Protein AF-A0A1X6N164-F1 (afdb_monomer)

Sequence (130 aa):
MSYAEWKREPSTFDVFFGLALPYRPPGNAFGRFFWRWRVWLETTFALSMMQPWEKVFVVVVGYVLFVLLLAGVWLYLPQHFAYVHGRTMYYLLGNEAGSTSTWPWSAGWSWAGNATATSPAELVLSLREV

Radius of gyration: 29.65 Å; Cα contacts (8 Å, |Δi|>4): 61; chains: 1; bounding box: 54×30×92 Å

Structure (mmCIF, N/CA/C/O backbone):
data_AF-A0A1X6N164-F1
#
_entry.id   AF-A0A1X6N164-F1
#
loop_
_atom_site.group_PDB
_atom_site.id
_atom_site.type_symbol
_atom_site.label_atom_id
_atom_site.label_alt_id
_atom_site.label_comp_id
_atom_site.label_asym_id
_atom_site.label_entity_id
_atom_site.label_seq_id
_atom_site.pdbx_PDB_ins_code
_atom_site.Cartn_x
_atom_site.Cartn_y
_atom_site.Cartn_z
_atom_site.occupancy
_atom_site.B_iso_or_equiv
_atom_site.auth_seq_id
_atom_site.auth_comp_id
_atom_site.auth_asym_id
_atom_site.auth_atom_id
_atom_site.pdbx_PDB_model_num
ATOM 1 N N . MET A 1 1 ? -13.040 -5.569 31.302 1.00 58.81 1 MET A N 1
ATOM 2 C CA . MET A 1 1 ? -13.493 -6.476 30.223 1.00 58.81 1 MET A CA 1
ATOM 3 C C . MET A 1 1 ? -14.548 -7.415 30.787 1.00 58.81 1 MET A C 1
ATOM 5 O O . MET A 1 1 ? -14.303 -8.007 31.829 1.00 58.81 1 MET A O 1
ATOM 9 N N . SER A 1 2 ? -15.716 -7.504 30.146 1.00 80.25 2 SER A N 1
ATOM 10 C CA . SER A 1 2 ? -16.794 -8.436 30.518 1.00 80.25 2 SER A CA 1
ATOM 11 C C . SER A 1 2 ? -16.485 -9.851 30.006 1.00 80.25 2 SER A C 1
ATOM 13 O O . SER A 1 2 ? -15.838 -10.003 28.972 1.00 80.25 2 SER A O 1
ATOM 15 N N . TYR A 1 3 ? -16.968 -10.894 30.690 1.00 76.56 3 TYR A N 1
ATOM 16 C CA . TYR A 1 3 ? -16.815 -12.299 30.274 1.00 76.56 3 TYR A CA 1
ATOM 17 C C . TYR A 1 3 ? -17.338 -12.568 28.852 1.00 76.56 3 TYR A C 1
ATOM 19 O O . TYR A 1 3 ? -16.773 -13.378 28.116 1.00 76.56 3 TYR A O 1
ATOM 27 N N . ALA A 1 4 ? -18.390 -11.851 28.447 1.00 79.94 4 ALA A N 1
ATOM 28 C CA . ALA A 1 4 ? -18.959 -11.946 27.106 1.00 79.94 4 ALA A CA 1
ATOM 29 C C . ALA A 1 4 ? -18.014 -11.397 26.017 1.00 79.94 4 ALA A C 1
ATOM 31 O O . ALA A 1 4 ? -17.997 -11.916 24.905 1.00 79.94 4 ALA A O 1
ATOM 32 N N . GLU A 1 5 ? -17.188 -10.398 26.348 1.00 75.69 5 GLU A N 1
ATOM 33 C CA . GLU A 1 5 ? -16.240 -9.762 25.421 1.00 75.69 5 GLU A CA 1
ATOM 34 C C . GLU A 1 5 ? -15.110 -10.724 25.031 1.00 75.69 5 GLU A C 1
ATOM 36 O O . GLU A 1 5 ? -14.724 -10.810 23.870 1.00 75.69 5 GLU A O 1
ATOM 41 N N . TRP A 1 6 ? -14.606 -11.499 25.997 1.00 74.31 6 TRP A N 1
ATOM 42 C CA . TRP A 1 6 ? -13.478 -12.413 25.786 1.00 74.31 6 TRP A CA 1
ATOM 43 C C . TRP A 1 6 ? -13.822 -13.596 24.867 1.00 74.31 6 TRP A C 1
ATOM 45 O O . TRP A 1 6 ? -12.959 -14.096 24.144 1.00 74.31 6 TRP A O 1
ATOM 55 N N . LYS A 1 7 ? -15.086 -14.040 24.864 1.00 78.25 7 LYS A N 1
ATOM 56 C CA . LYS A 1 7 ? -15.555 -15.126 23.987 1.00 78.25 7 LYS A CA 1
ATOM 57 C C . LYS A 1 7 ? -15.958 -14.661 22.590 1.00 78.25 7 LYS A C 1
ATOM 59 O O . LYS A 1 7 ? -16.255 -15.508 21.751 1.00 78.25 7 LYS A O 1
ATOM 64 N N . ARG A 1 8 ? -16.003 -13.353 22.337 1.00 79.38 8 ARG A N 1
ATOM 65 C CA . ARG A 1 8 ? -16.496 -12.815 21.072 1.00 79.38 8 ARG A CA 1
ATOM 66 C C . ARG A 1 8 ? -15.510 -13.140 19.951 1.00 79.38 8 ARG A C 1
ATOM 68 O O . ARG A 1 8 ? -14.329 -12.811 20.035 1.00 79.38 8 ARG A O 1
ATOM 75 N N . GLU A 1 9 ? -15.993 -13.799 18.904 1.00 82.50 9 GLU A N 1
ATOM 76 C CA . GLU A 1 9 ? -15.202 -13.990 17.691 1.00 82.50 9 GLU A CA 1
ATOM 77 C C . GLU A 1 9 ? -15.216 -12.682 16.892 1.00 82.50 9 GLU A C 1
ATOM 79 O O . GLU A 1 9 ? -16.299 -12.199 16.549 1.00 82.50 9 GLU A O 1
ATOM 84 N N . PRO A 1 10 ? -14.050 -12.059 16.644 1.00 79.81 10 PRO A N 1
ATOM 85 C CA . PRO A 1 10 ? -14.006 -10.802 15.918 1.00 79.81 10 PRO A CA 1
ATOM 86 C C . PRO A 1 10 ? -14.405 -11.034 14.465 1.00 79.81 10 PRO A C 1
ATOM 88 O O . PRO A 1 10 ? -13.930 -11.975 13.815 1.00 79.81 10 PRO A O 1
ATOM 91 N N . SER A 1 11 ? -15.251 -10.150 13.942 1.00 85.12 11 SER A N 1
ATOM 92 C CA . SER A 1 11 ? -15.571 -10.155 12.522 1.00 85.12 11 SER A CA 1
ATOM 93 C C . SER A 1 11 ? -14.331 -9.773 11.716 1.00 85.12 11 SER A C 1
ATOM 95 O O . SER A 1 11 ? -13.482 -8.996 12.158 1.00 85.12 11 SER A O 1
ATOM 97 N N . THR A 1 12 ? -14.220 -10.268 10.485 1.00 83.12 12 THR A N 1
ATOM 98 C CA . THR A 1 12 ? -13.167 -9.823 9.558 1.00 83.12 12 THR A CA 1
ATOM 99 C C . THR A 1 12 ? -13.222 -8.318 9.304 1.00 83.12 12 THR A C 1
ATOM 101 O O . THR A 1 12 ? -12.181 -7.695 9.106 1.00 83.12 12 THR A O 1
ATOM 104 N N . PHE A 1 13 ? -1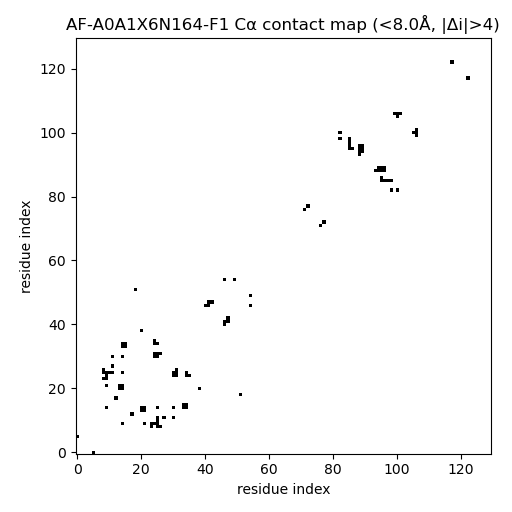4.414 -7.723 9.366 1.00 82.50 13 PHE A N 1
ATOM 105 C CA . PHE A 1 13 ? -14.585 -6.276 9.262 1.00 82.50 13 PHE A CA 1
ATOM 106 C C . PHE A 1 13 ? -14.009 -5.533 10.469 1.00 82.50 13 PHE A C 1
ATOM 108 O O . PHE A 1 13 ? -13.391 -4.488 10.285 1.00 82.50 13 PHE A O 1
ATOM 115 N N . ASP A 1 14 ? -14.110 -6.100 11.674 1.00 83.38 14 ASP A N 1
ATOM 116 C CA . ASP A 1 14 ? -13.514 -5.514 12.882 1.00 83.38 14 ASP A CA 1
ATOM 117 C C . ASP A 1 14 ? -11.984 -5.519 12.793 1.00 83.38 14 ASP A C 1
ATOM 119 O O . ASP A 1 14 ? -11.318 -4.576 13.213 1.00 83.38 14 ASP A O 1
ATOM 123 N N . VAL A 1 15 ? -11.405 -6.551 12.174 1.00 83.88 15 VAL A N 1
ATOM 124 C CA . VAL A 1 15 ? -9.958 -6.616 11.926 1.00 83.88 15 VAL A CA 1
ATOM 125 C C . VAL A 1 15 ? -9.504 -5.548 10.930 1.00 83.88 15 VAL A C 1
ATOM 127 O O . VAL A 1 15 ? -8.401 -5.021 11.073 1.00 83.88 15 VAL A O 1
ATOM 130 N N . PHE A 1 16 ? -10.328 -5.212 9.938 1.00 79.56 16 PHE A N 1
ATOM 131 C CA . PHE A 1 16 ? -9.959 -4.266 8.885 1.00 79.56 16 PHE A CA 1
ATOM 132 C C . PHE A 1 16 ? -10.225 -2.807 9.281 1.00 79.56 16 PHE A C 1
ATOM 134 O O . PHE A 1 16 ? -9.335 -1.968 9.172 1.00 79.56 16 PHE A O 1
ATOM 141 N N . PHE A 1 17 ? -11.430 -2.514 9.775 1.00 78.38 17 PHE A N 1
ATOM 142 C CA . PHE A 1 17 ? -11.905 -1.154 10.055 1.00 78.38 17 PHE A CA 1
ATOM 143 C C . PHE A 1 17 ? -12.004 -0.828 11.548 1.00 78.38 17 PHE A C 1
ATOM 145 O O . PHE A 1 17 ? -12.196 0.332 11.908 1.00 78.38 17 PHE A O 1
ATOM 152 N N . GLY A 1 18 ? -11.886 -1.820 12.434 1.00 81.81 18 GLY A N 1
ATOM 153 C CA . GLY A 1 18 ? -11.986 -1.590 13.872 1.00 81.81 18 GLY A CA 1
ATOM 154 C C . GLY A 1 18 ? -10.862 -0.689 14.368 1.00 81.81 18 GLY A C 1
ATOM 155 O O . GLY A 1 18 ? -9.695 -0.897 14.041 1.00 81.81 18 GLY A O 1
ATOM 156 N N . LEU A 1 19 ? -11.198 0.308 15.185 1.00 78.44 19 LEU A N 1
ATOM 157 C CA . LEU A 1 19 ? -10.221 1.249 15.742 1.00 78.44 19 LEU A CA 1
ATOM 158 C C . LEU A 1 19 ? -9.227 0.530 16.673 1.00 78.44 19 LEU A C 1
ATOM 160 O O . LEU A 1 19 ? -8.011 0.741 16.604 1.00 78.44 19 LEU A O 1
ATOM 164 N N . ALA A 1 20 ? -9.763 -0.388 17.480 1.00 81.00 20 ALA A N 1
ATOM 165 C CA . ALA A 1 20 ? -9.017 -1.278 18.354 1.00 81.00 20 ALA A CA 1
ATOM 166 C C . ALA A 1 20 ? -8.685 -2.591 17.637 1.00 81.00 20 ALA A C 1
ATOM 168 O O . ALA A 1 20 ? -9.519 -3.159 16.931 1.00 81.00 20 ALA A O 1
ATOM 169 N N . LEU A 1 21 ? -7.462 -3.078 17.836 1.00 82.38 21 LEU A N 1
ATOM 170 C CA . LEU A 1 21 ? -7.051 -4.382 17.342 1.00 82.38 21 LEU A CA 1
ATOM 171 C C . LEU A 1 21 ? -7.667 -5.484 18.225 1.00 82.38 21 LEU A C 1
ATOM 173 O O . LEU A 1 21 ? -7.454 -5.473 19.441 1.00 82.38 21 LEU A O 1
ATOM 177 N N . PRO A 1 22 ? -8.402 -6.455 17.655 1.00 82.88 22 PRO A N 1
ATOM 178 C CA . PRO A 1 22 ? -8.888 -7.587 18.429 1.00 82.88 22 PRO A CA 1
ATOM 179 C C . PRO A 1 22 ? -7.717 -8.478 18.859 1.00 82.88 22 PRO A C 1
ATOM 181 O O . PRO A 1 22 ? -6.829 -8.793 18.065 1.00 82.88 22 PRO A O 1
ATOM 184 N N . TYR A 1 23 ? -7.734 -8.925 20.116 1.00 81.44 23 TYR A N 1
ATOM 185 C CA . TYR A 1 23 ? -6.659 -9.750 20.683 1.00 81.44 23 TYR A CA 1
ATOM 186 C C . TYR A 1 23 ? -6.593 -11.155 20.062 1.00 81.44 23 TYR A C 1
ATOM 188 O O . TYR A 1 23 ? -5.531 -11.769 19.992 1.00 81.44 23 TYR A O 1
ATOM 196 N N . ARG A 1 24 ? -7.733 -11.673 19.593 1.00 83.75 24 ARG A N 1
ATOM 197 C CA . ARG A 1 24 ? -7.845 -13.005 18.995 1.00 83.75 24 ARG A CA 1
ATOM 198 C C . ARG A 1 24 ? -7.829 -12.907 17.464 1.00 83.75 24 ARG A C 1
ATOM 200 O O . ARG A 1 24 ? -8.513 -12.042 16.919 1.00 83.75 24 ARG A O 1
ATOM 207 N N . PRO A 1 25 ? -7.118 -13.795 16.749 1.00 85.75 25 PRO A N 1
ATOM 208 C CA . PRO A 1 25 ? -7.231 -13.867 15.299 1.00 85.75 25 PRO A CA 1
ATOM 209 C C . PRO A 1 25 ? -8.631 -14.361 14.890 1.00 85.75 25 PRO A C 1
ATOM 211 O O . PRO A 1 25 ? -9.172 -15.259 15.543 1.00 85.75 25 PRO A O 1
ATOM 214 N N . PRO A 1 26 ? -9.213 -13.836 13.797 1.00 87.75 26 PRO A N 1
ATOM 215 C CA . PRO A 1 26 ? -10.478 -14.336 13.263 1.00 87.75 26 PRO A CA 1
ATOM 216 C C . PRO A 1 26 ? -10.318 -15.765 12.712 1.00 87.75 26 PRO A C 1
ATOM 218 O O . PRO A 1 26 ? -9.217 -16.193 12.340 1.00 87.75 26 PRO A O 1
ATOM 221 N N . GLY A 1 27 ? -11.427 -16.506 12.630 1.00 84.50 27 GLY A N 1
ATOM 222 C CA . GLY A 1 27 ? -11.438 -17.892 12.140 1.00 84.50 27 GLY A CA 1
ATOM 223 C C . GLY A 1 27 ? -11.018 -18.037 10.670 1.00 84.50 27 GLY A C 1
ATOM 224 O O . GLY A 1 27 ? -10.372 -19.018 10.304 1.00 84.50 27 GLY A O 1
ATOM 225 N N . ASN A 1 28 ? -11.308 -17.030 9.844 1.00 88.25 28 ASN A N 1
ATOM 226 C CA . ASN A 1 28 ? -11.061 -17.049 8.400 1.00 88.25 28 ASN A CA 1
ATOM 227 C C . ASN A 1 28 ? -9.569 -16.906 8.055 1.00 88.25 28 ASN A C 1
ATOM 229 O O . ASN A 1 28 ? -8.876 -16.059 8.620 1.00 88.25 28 ASN A O 1
ATOM 233 N N . ALA A 1 29 ? -9.087 -17.655 7.055 1.00 88.25 29 ALA A N 1
ATOM 234 C CA . ALA A 1 29 ? -7.685 -17.611 6.616 1.00 88.25 29 ALA A CA 1
ATOM 235 C C . ALA A 1 29 ? -7.247 -16.205 6.160 1.00 88.25 29 ALA A C 1
ATOM 237 O O . ALA A 1 29 ? -6.225 -15.695 6.623 1.00 88.25 29 ALA A O 1
ATOM 238 N N . PHE A 1 30 ? -8.061 -15.541 5.330 1.00 86.12 30 PHE A N 1
ATOM 239 C CA . PHE A 1 30 ? -7.819 -14.159 4.899 1.00 86.12 30 PHE A CA 1
ATOM 240 C C . PHE A 1 30 ? -7.815 -13.183 6.078 1.00 86.12 30 PHE A C 1
ATOM 242 O O . PHE A 1 30 ? -6.900 -12.375 6.215 1.00 86.12 30 PHE A O 1
ATOM 249 N N . GLY A 1 31 ? -8.790 -13.307 6.981 1.00 87.44 31 GLY A N 1
ATOM 250 C CA . GLY A 1 31 ? -8.848 -12.488 8.190 1.00 87.44 31 GLY A CA 1
ATOM 251 C C . GLY A 1 31 ? -7.602 -12.644 9.059 1.00 87.44 31 GLY A C 1
ATOM 252 O O . GLY A 1 31 ? -7.081 -11.659 9.574 1.00 87.44 31 GLY A O 1
ATOM 253 N N . ARG A 1 32 ? -7.088 -13.871 9.193 1.00 89.56 32 ARG A N 1
ATOM 254 C CA . ARG A 1 32 ? -5.884 -14.168 9.978 1.00 89.56 32 ARG A CA 1
ATOM 255 C C . ARG A 1 32 ? -4.629 -13.554 9.362 1.00 89.56 32 ARG A C 1
ATOM 257 O O . ARG A 1 32 ? -3.772 -13.072 10.100 1.00 89.56 32 ARG A O 1
ATOM 264 N N . PHE A 1 33 ? -4.520 -13.554 8.035 1.00 89.94 33 PHE A N 1
ATOM 265 C CA . PHE A 1 33 ? -3.406 -12.917 7.335 1.00 89.94 33 PHE A CA 1
ATOM 266 C C . PHE A 1 33 ? -3.374 -11.406 7.596 1.00 89.94 33 PHE A C 1
ATOM 268 O O . PHE A 1 33 ? -2.358 -10.888 8.063 1.00 89.94 33 PHE A O 1
ATOM 275 N N . PHE A 1 34 ? -4.500 -10.718 7.384 1.00 88.75 34 PHE A N 1
ATOM 276 C CA . PHE A 1 34 ? -4.598 -9.276 7.630 1.00 88.75 34 PHE A CA 1
ATOM 277 C C . PHE A 1 34 ? -4.457 -8.922 9.107 1.00 88.75 34 PHE A C 1
ATOM 279 O O . PHE A 1 34 ? -3.809 -7.931 9.427 1.00 88.75 34 PHE A O 1
ATOM 286 N N . TRP A 1 35 ? -4.985 -9.751 10.009 1.00 90.50 35 TRP A N 1
ATOM 287 C CA . TRP A 1 35 ? -4.761 -9.595 11.443 1.00 90.50 35 TRP A CA 1
ATOM 288 C C . TRP A 1 35 ? -3.266 -9.628 11.770 1.00 90.50 35 TRP A C 1
ATOM 290 O O . TRP A 1 35 ? -2.773 -8.741 12.461 1.00 90.50 35 TRP A O 1
ATOM 300 N N . ARG A 1 36 ? -2.515 -10.588 11.212 1.00 91.75 36 ARG A N 1
ATOM 301 C CA . ARG A 1 36 ? -1.069 -10.693 11.451 1.00 91.75 36 ARG A CA 1
ATOM 302 C C . ARG A 1 36 ? -0.299 -9.511 10.870 1.00 91.75 36 ARG A C 1
ATOM 304 O O . ARG A 1 36 ? 0.605 -8.998 11.524 1.00 91.75 36 ARG A O 1
ATOM 311 N N . TRP A 1 37 ? -0.665 -9.071 9.670 1.00 90.75 37 TRP A N 1
ATOM 312 C CA . TRP A 1 37 ? -0.060 -7.896 9.046 1.00 90.75 37 TRP A CA 1
ATOM 313 C C . TRP A 1 37 ? -0.327 -6.622 9.858 1.00 90.75 37 TRP A C 1
ATOM 315 O O . TRP A 1 37 ? 0.589 -5.844 10.114 1.00 90.75 37 TRP A O 1
ATOM 325 N N . ARG A 1 38 ? -1.559 -6.458 10.351 1.00 88.75 38 ARG A N 1
ATOM 326 C CA . ARG A 1 38 ? -1.952 -5.331 11.196 1.00 88.75 38 ARG A CA 1
ATOM 327 C C . ARG A 1 38 ? -1.242 -5.343 12.551 1.00 88.75 38 ARG A C 1
ATOM 329 O O . ARG A 1 38 ? -0.740 -4.301 12.952 1.00 88.75 38 ARG A O 1
ATOM 336 N N . VAL A 1 39 ? -1.144 -6.496 13.222 1.00 91.25 39 VAL A N 1
ATOM 337 C CA . VAL A 1 39 ? -0.357 -6.650 14.463 1.00 91.25 39 VAL A CA 1
ATOM 338 C C . VAL A 1 39 ? 1.082 -6.206 14.229 1.00 91.25 39 VAL A C 1
ATOM 340 O O . VAL A 1 39 ? 1.605 -5.404 14.995 1.00 91.25 39 VAL A O 1
ATOM 343 N N . TRP A 1 40 ? 1.706 -6.686 13.150 1.00 92.38 40 TRP A N 1
ATOM 344 C CA . TRP A 1 40 ? 3.087 -6.346 12.824 1.00 92.38 40 TRP A CA 1
ATOM 345 C C . TRP A 1 40 ? 3.264 -4.835 12.634 1.00 92.38 40 TRP A C 1
ATOM 347 O O . TRP A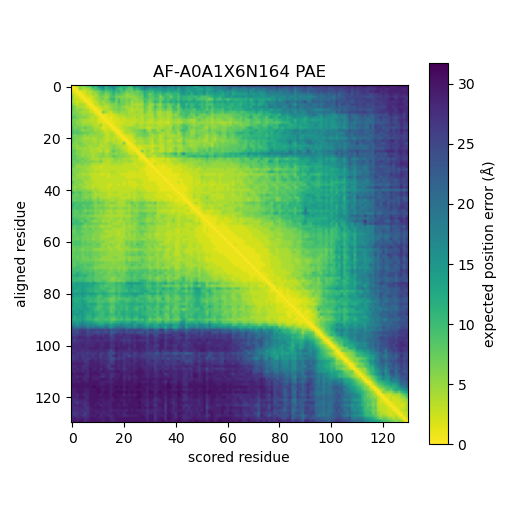 1 40 ? 4.092 -4.235 13.317 1.00 92.38 40 TRP A O 1
ATOM 357 N N . LEU A 1 41 ? 2.417 -4.200 11.818 1.00 88.75 41 LEU A N 1
ATOM 358 C CA . LEU A 1 41 ? 2.451 -2.747 11.630 1.00 88.75 41 LEU A CA 1
ATOM 359 C C . LEU A 1 41 ? 2.226 -1.974 12.936 1.00 88.75 41 LEU A C 1
ATOM 361 O O . LEU A 1 41 ? 2.966 -1.032 13.215 1.00 88.75 41 LEU A O 1
ATOM 365 N N . GLU A 1 42 ? 1.240 -2.370 13.747 1.00 89.69 42 GLU A N 1
ATOM 366 C CA . GLU A 1 42 ? 0.958 -1.700 15.019 1.00 89.69 42 GLU A CA 1
ATOM 367 C C . GLU A 1 42 ? 2.133 -1.814 16.001 1.00 89.69 42 GLU A C 1
ATOM 369 O O . GLU A 1 42 ? 2.439 -0.838 16.688 1.00 89.69 42 GLU A O 1
ATOM 374 N N . THR A 1 43 ? 2.835 -2.954 16.017 1.00 90.19 43 THR A N 1
ATOM 375 C CA . THR A 1 43 ? 4.023 -3.157 16.862 1.00 90.19 43 THR A CA 1
ATOM 376 C C . THR A 1 43 ? 5.262 -2.416 16.360 1.00 90.19 43 THR A C 1
ATOM 378 O O . THR A 1 43 ? 5.953 -1.797 17.163 1.00 90.19 43 THR A O 1
ATOM 381 N N . THR A 1 44 ? 5.544 -2.428 15.053 1.00 88.06 44 THR A N 1
ATOM 382 C CA . THR A 1 44 ? 6.757 -1.812 14.488 1.00 88.06 44 THR A CA 1
ATOM 383 C C . THR A 1 44 ? 6.712 -0.290 14.556 1.00 88.06 44 THR A C 1
ATOM 385 O O . THR A 1 44 ? 7.721 0.340 14.858 1.00 88.06 44 THR A O 1
ATOM 388 N N . PHE A 1 45 ? 5.543 0.302 14.310 1.00 85.31 45 PHE A N 1
ATOM 389 C CA . PHE A 1 45 ? 5.364 1.754 14.332 1.00 85.31 45 PHE A CA 1
ATOM 390 C C . PHE A 1 45 ? 4.834 2.280 15.674 1.00 85.31 45 PHE A C 1
ATOM 392 O O . PHE A 1 45 ? 4.491 3.454 15.769 1.00 85.31 45 PHE A O 1
ATOM 399 N N . ALA A 1 46 ? 4.740 1.423 16.701 1.00 87.31 46 ALA A N 1
ATOM 400 C CA . ALA A 1 46 ? 4.187 1.756 18.017 1.00 87.31 46 ALA A CA 1
ATOM 401 C C . ALA A 1 46 ? 2.801 2.443 17.962 1.00 87.31 46 ALA A C 1
ATOM 403 O O . ALA A 1 46 ? 2.436 3.222 18.846 1.00 87.31 46 ALA A O 1
ATOM 404 N N . LEU A 1 47 ? 1.989 2.115 16.948 1.00 85.06 47 LEU A N 1
ATOM 405 C CA . LEU A 1 47 ? 0.664 2.714 16.716 1.00 85.06 47 LEU A CA 1
ATOM 406 C C . LEU A 1 47 ? -0.332 2.396 17.840 1.00 85.06 47 LEU A C 1
ATOM 408 O O . LEU A 1 47 ? -1.400 3.001 17.898 1.00 85.06 47 LEU A O 1
ATOM 412 N N . SER A 1 48 ? -0.003 1.448 18.723 1.00 82.31 48 SER A N 1
ATOM 413 C CA . SER A 1 48 ? -0.792 1.133 19.915 1.00 82.31 48 SER A CA 1
ATOM 414 C C . SER A 1 48 ? -0.748 2.232 20.982 1.00 82.31 48 SER A C 1
ATOM 416 O O . SER A 1 48 ? -1.628 2.258 21.836 1.00 82.31 48 SER A O 1
ATOM 418 N N . MET A 1 49 ? 0.273 3.098 20.966 1.00 88.31 49 MET A N 1
ATOM 419 C CA . MET A 1 49 ? 0.464 4.162 21.965 1.00 88.31 49 MET A CA 1
ATOM 420 C C . MET A 1 49 ? -0.050 5.529 21.495 1.00 88.31 49 MET A C 1
ATOM 422 O O . MET A 1 49 ? -0.207 6.435 22.310 1.00 88.31 49 MET A O 1
ATOM 426 N N . MET A 1 50 ? -0.308 5.686 20.195 1.00 89.38 50 MET A N 1
ATOM 427 C CA . MET A 1 50 ? -0.810 6.936 19.623 1.00 89.38 50 MET A CA 1
ATOM 428 C C . MET A 1 50 ? -2.296 7.130 19.898 1.00 89.38 50 MET A C 1
ATOM 430 O O . MET A 1 50 ? -3.060 6.167 20.044 1.00 89.38 50 MET A O 1
ATOM 434 N N . GLN A 1 51 ? -2.728 8.391 19.912 1.00 92.19 51 GLN A N 1
ATOM 435 C CA . GLN A 1 51 ? -4.149 8.680 20.024 1.00 92.19 51 GLN A CA 1
ATOM 436 C C . GLN A 1 51 ? -4.896 8.139 18.792 1.00 92.19 51 GLN A C 1
ATOM 438 O O . GLN A 1 51 ? -4.354 8.143 17.680 1.00 92.19 51 GLN A O 1
ATOM 443 N N . PRO A 1 52 ? -6.162 7.704 18.938 1.00 86.50 52 PRO A N 1
ATOM 444 C CA . PRO A 1 52 ? -6.877 7.068 17.836 1.00 86.50 52 PRO A CA 1
ATOM 445 C C . PRO A 1 52 ? -7.017 7.952 16.591 1.00 86.50 52 PRO A C 1
ATOM 447 O O . PRO A 1 52 ? -7.024 7.432 15.479 1.00 86.50 52 PRO A O 1
ATOM 450 N N . TRP A 1 53 ? -7.090 9.276 16.759 1.00 90.88 53 TRP A N 1
ATOM 451 C CA . TRP A 1 53 ? -7.171 10.215 15.638 1.00 90.88 53 TRP A CA 1
ATOM 452 C C . TRP A 1 53 ? -5.820 10.372 14.914 1.00 90.88 53 TRP A C 1
ATOM 454 O O . TRP A 1 53 ? -5.788 10.388 13.684 1.00 90.88 53 TRP A O 1
ATOM 464 N N . GLU A 1 54 ? -4.701 10.417 15.649 1.00 90.75 54 GLU A N 1
ATOM 465 C CA . GLU A 1 54 ? -3.351 10.530 15.073 1.00 90.75 54 GLU A CA 1
ATOM 466 C C . GLU A 1 54 ? -3.002 9.274 14.275 1.00 90.75 54 GLU A C 1
ATOM 468 O O . GLU A 1 54 ? -2.434 9.348 13.186 1.00 90.75 54 GLU A O 1
ATOM 473 N N . LYS A 1 55 ? -3.410 8.106 14.784 1.00 88.44 55 LYS A N 1
ATOM 474 C CA . LYS A 1 55 ? -3.279 6.829 14.080 1.00 88.44 55 LYS A CA 1
ATOM 475 C C . LYS A 1 55 ? -3.967 6.870 12.714 1.00 88.44 55 LYS A C 1
ATOM 477 O O . LYS A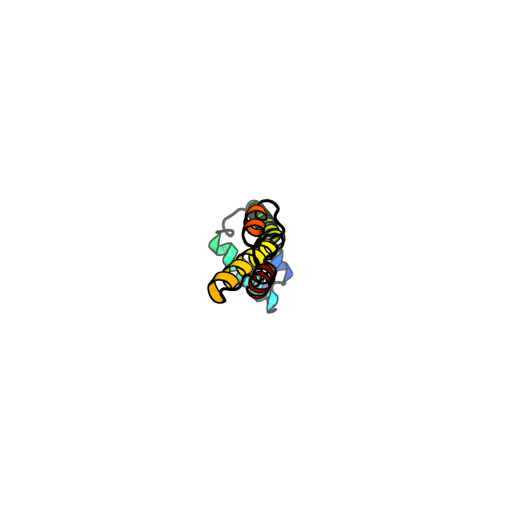 1 55 ? -3.382 6.420 11.731 1.00 88.44 55 LYS A O 1
ATOM 482 N N . VAL A 1 56 ? -5.185 7.416 12.637 1.00 88.88 56 VAL A N 1
ATOM 483 C CA . VAL A 1 56 ? -5.908 7.561 11.361 1.00 88.88 56 VAL A CA 1
ATOM 484 C C . VAL A 1 56 ? -5.117 8.446 10.399 1.00 88.88 56 VAL A C 1
ATOM 486 O O . VAL A 1 56 ? -4.959 8.078 9.237 1.00 88.88 56 VAL A O 1
ATOM 489 N N . PHE A 1 57 ? -4.554 9.557 10.880 1.00 91.38 57 PHE A N 1
ATOM 490 C CA . PHE A 1 57 ? -3.733 10.445 10.056 1.00 91.38 57 PHE A CA 1
ATOM 491 C C . PHE A 1 57 ? -2.497 9.736 9.479 1.00 91.38 57 PHE A C 1
ATOM 493 O O . PHE A 1 57 ? -2.279 9.773 8.267 1.00 91.38 57 PHE A O 1
ATOM 500 N N . VAL A 1 58 ? -1.726 9.029 10.313 1.00 90.81 58 VAL A N 1
ATOM 501 C CA . VAL A 1 58 ? -0.533 8.283 9.869 1.00 90.81 58 VAL A CA 1
ATOM 502 C C . VAL A 1 58 ? -0.893 7.221 8.832 1.00 90.81 58 VAL A C 1
ATOM 504 O O . VAL A 1 58 ? -0.215 7.097 7.811 1.00 90.81 58 VAL A O 1
ATOM 507 N N . VAL A 1 59 ? -1.979 6.480 9.061 1.00 88.94 59 VAL A N 1
ATOM 508 C CA . VAL A 1 59 ? -2.456 5.458 8.123 1.00 88.94 59 VAL A CA 1
ATOM 509 C C . VAL A 1 59 ? -2.834 6.085 6.779 1.00 88.94 59 VAL A C 1
ATOM 511 O O . VAL A 1 59 ? -2.427 5.567 5.742 1.00 88.94 59 VAL A O 1
ATOM 514 N N . VAL A 1 60 ? -3.545 7.218 6.774 1.00 91.94 60 VAL A N 1
ATOM 515 C CA . VAL A 1 60 ? -3.911 7.934 5.539 1.00 91.94 60 VAL A CA 1
ATOM 516 C C . VAL A 1 60 ? -2.672 8.393 4.772 1.00 91.94 60 VAL A C 1
ATOM 518 O O . VAL A 1 60 ? -2.575 8.130 3.575 1.00 91.94 60 VAL A O 1
ATOM 521 N N . VAL A 1 61 ? -1.701 9.020 5.442 1.00 94.12 61 VAL A N 1
ATOM 522 C CA . VAL A 1 61 ? -0.443 9.444 4.801 1.00 94.12 61 VAL A CA 1
ATOM 523 C C . VAL A 1 61 ? 0.303 8.240 4.222 1.00 94.12 61 VAL A C 1
ATOM 525 O O . VAL A 1 61 ? 0.740 8.284 3.072 1.00 94.12 61 VAL A O 1
ATOM 528 N N . GLY A 1 62 ? 0.391 7.140 4.973 1.00 91.81 62 GLY A N 1
ATOM 529 C CA . GLY A 1 62 ? 0.990 5.893 4.499 1.00 91.81 62 GLY A CA 1
ATOM 530 C C . GLY A 1 62 ? 0.298 5.344 3.248 1.00 91.81 62 GLY A C 1
ATOM 531 O O . GLY A 1 62 ? 0.976 4.977 2.289 1.00 91.81 62 GLY A O 1
ATOM 532 N N . TYR A 1 63 ? -1.038 5.354 3.210 1.00 91.94 63 TYR A N 1
ATOM 533 C CA . TYR A 1 63 ? -1.801 4.949 2.027 1.00 91.94 63 TYR A CA 1
ATOM 534 C C . TYR A 1 63 ? -1.553 5.864 0.828 1.00 91.94 63 TYR A C 1
ATOM 536 O O . TYR A 1 63 ? -1.372 5.358 -0.278 1.00 91.94 63 TYR A O 1
ATOM 544 N N . VAL A 1 64 ? -1.497 7.184 1.022 1.00 96.44 64 VAL A N 1
ATOM 545 C CA . VAL A 1 64 ? -1.195 8.136 -0.062 1.00 96.44 64 VAL A CA 1
ATOM 546 C C . VAL A 1 64 ? 0.188 7.862 -0.653 1.00 96.44 64 VAL A C 1
ATOM 548 O O . VAL A 1 64 ? 0.322 7.761 -1.872 1.00 96.44 64 VAL A O 1
ATOM 551 N N . LEU A 1 65 ? 1.205 7.674 0.194 1.00 96.06 65 LEU A N 1
ATOM 552 C CA . LEU A 1 65 ? 2.558 7.337 -0.256 1.00 96.06 65 LEU A CA 1
ATOM 553 C C . LEU A 1 65 ? 2.601 5.988 -0.976 1.00 96.06 65 LEU A C 1
ATOM 555 O O . LEU A 1 65 ? 3.260 5.860 -2.005 1.00 96.06 65 LEU A O 1
ATOM 559 N N . PHE A 1 66 ? 1.878 4.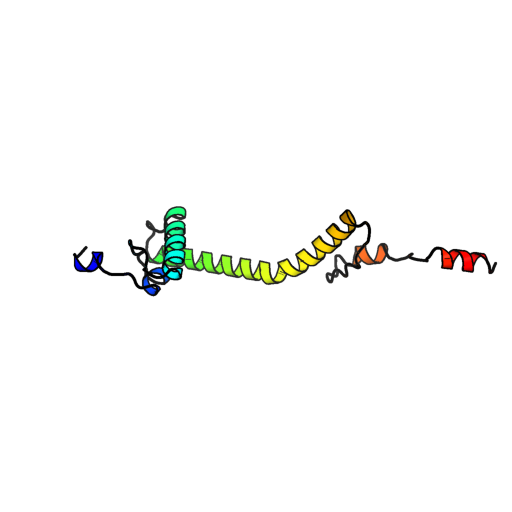991 -0.468 1.00 94.12 66 PHE A N 1
ATOM 560 C CA . PHE A 1 66 ? 1.811 3.671 -1.084 1.00 94.12 66 PHE A CA 1
ATOM 561 C C . PHE A 1 66 ? 1.133 3.711 -2.459 1.00 94.12 66 PHE A C 1
ATOM 563 O O . PHE A 1 66 ? 1.635 3.107 -3.404 1.00 94.12 66 PHE A O 1
ATOM 570 N N . VAL A 1 67 ? 0.037 4.461 -2.605 1.00 96.44 67 VAL A N 1
ATOM 571 C CA . VAL A 1 67 ? -0.632 4.664 -3.898 1.00 96.44 67 VAL A CA 1
ATOM 572 C C . VAL A 1 67 ? 0.275 5.417 -4.865 1.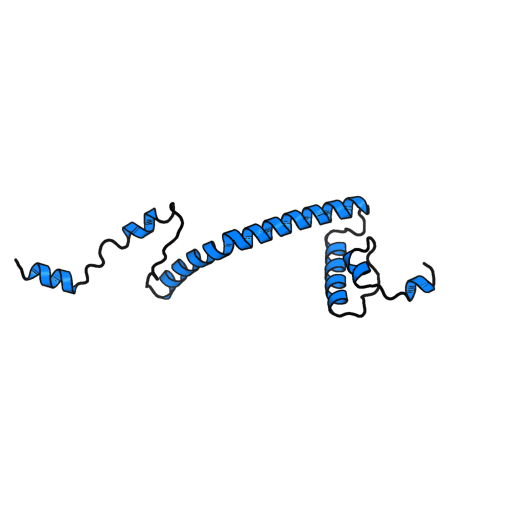00 96.44 67 VAL A C 1
ATOM 574 O O . VAL A 1 67 ? 0.376 5.016 -6.021 1.00 96.44 67 VAL A O 1
ATOM 577 N N . LEU A 1 68 ? 0.976 6.457 -4.407 1.00 95.62 68 LEU A N 1
ATOM 578 C CA . LEU A 1 68 ? 1.936 7.183 -5.239 1.00 95.62 68 LEU A CA 1
ATOM 579 C C . LEU A 1 68 ? 3.080 6.270 -5.703 1.00 95.62 68 LEU A C 1
ATOM 581 O O . LEU A 1 68 ? 3.468 6.313 -6.869 1.00 95.62 68 LEU A O 1
ATOM 585 N N . LEU A 1 69 ? 3.582 5.408 -4.816 1.00 95.62 69 LEU A N 1
ATOM 586 C CA . LEU A 1 69 ? 4.597 4.411 -5.144 1.00 95.62 69 LEU A CA 1
ATOM 587 C C . LEU A 1 69 ? 4.066 3.401 -6.161 1.00 95.62 69 LEU A C 1
ATOM 589 O O . LEU A 1 69 ? 4.738 3.142 -7.155 1.00 95.62 69 LEU A O 1
ATOM 593 N N . LEU A 1 70 ? 2.862 2.860 -5.957 1.00 95.81 70 LEU A N 1
ATOM 594 C CA . LEU A 1 70 ? 2.233 1.940 -6.904 1.00 95.81 70 LEU A CA 1
ATOM 595 C C . LEU A 1 70 ? 2.003 2.594 -8.265 1.00 95.81 70 LEU A C 1
ATOM 597 O O . LEU A 1 70 ? 2.278 1.964 -9.281 1.00 95.81 70 LEU A O 1
ATOM 601 N N . ALA A 1 71 ? 1.554 3.848 -8.293 1.00 95.62 71 ALA A N 1
ATOM 602 C CA . ALA A 1 71 ? 1.390 4.615 -9.521 1.00 95.62 71 ALA A CA 1
ATOM 603 C C . ALA A 1 71 ? 2.736 4.824 -10.229 1.00 95.62 71 ALA A C 1
ATOM 605 O O . ALA A 1 71 ? 2.836 4.598 -11.434 1.00 95.62 71 ALA A O 1
ATOM 606 N N . GLY A 1 72 ? 3.784 5.180 -9.481 1.00 93.00 72 GLY A N 1
ATOM 607 C CA . GLY A 1 72 ? 5.145 5.296 -10.001 1.00 93.00 72 GLY A CA 1
ATOM 608 C C . GLY A 1 72 ? 5.654 3.974 -10.571 1.00 93.00 72 GLY A C 1
ATOM 609 O O . GLY A 1 72 ? 6.151 3.941 -11.691 1.00 93.00 72 GLY A O 1
ATOM 610 N N . VAL A 1 73 ? 5.460 2.867 -9.854 1.00 94.19 73 VAL A N 1
ATOM 611 C CA . VAL A 1 73 ? 5.794 1.522 -10.332 1.00 94.19 73 VAL A CA 1
ATOM 612 C C . VAL A 1 73 ? 5.017 1.200 -11.607 1.00 94.19 73 VAL A C 1
ATOM 614 O O . VAL A 1 73 ? 5.621 0.862 -12.614 1.00 94.19 73 VAL A O 1
ATOM 617 N N . TRP A 1 74 ? 3.699 1.349 -11.623 1.00 94.56 74 TRP A N 1
ATOM 618 C CA . TRP A 1 74 ? 2.894 0.995 -12.793 1.00 94.56 74 TRP A CA 1
ATOM 619 C C . TRP A 1 74 ? 3.230 1.829 -14.030 1.00 94.56 74 TRP A C 1
ATOM 621 O O . TRP A 1 74 ? 3.267 1.288 -15.133 1.00 94.56 74 TRP A O 1
ATOM 631 N N . LEU A 1 75 ? 3.498 3.124 -13.859 1.00 91.00 75 LEU A N 1
ATOM 632 C CA . LEU A 1 75 ? 3.766 4.026 -14.975 1.00 91.00 75 LEU A CA 1
ATOM 633 C C . LEU A 1 75 ? 5.218 3.947 -15.468 1.00 91.00 75 LEU A C 1
ATOM 635 O O . LEU A 1 75 ? 5.462 3.993 -16.671 1.00 91.00 75 LEU A O 1
ATOM 639 N N . TYR A 1 76 ? 6.188 3.837 -14.559 1.00 86.81 76 TYR A N 1
ATOM 640 C CA . TYR A 1 76 ? 7.611 3.971 -14.888 1.00 86.81 76 TYR A CA 1
ATOM 641 C C . TYR A 1 76 ? 8.319 2.629 -15.100 1.00 86.81 76 TYR A C 1
ATOM 643 O O . TYR A 1 76 ? 9.166 2.484 -15.986 1.00 86.81 76 TYR A O 1
ATOM 651 N N . LEU A 1 77 ? 7.971 1.625 -14.295 1.00 87.19 77 LEU A N 1
ATOM 652 C CA . LEU A 1 77 ? 8.659 0.338 -14.260 1.00 87.19 77 LEU A CA 1
ATOM 653 C C . LEU A 1 77 ? 8.619 -0.426 -15.600 1.00 87.19 77 LEU A C 1
ATOM 655 O O . LEU A 1 77 ? 9.690 -0.869 -16.017 1.00 87.19 77 LEU A O 1
ATOM 659 N N . PRO A 1 78 ? 7.486 -0.564 -16.331 1.00 86.75 78 PRO A N 1
ATOM 660 C CA . PRO A 1 78 ? 7.477 -1.338 -17.580 1.00 86.75 78 PRO A CA 1
ATOM 661 C C . PRO A 1 78 ? 8.422 -0.757 -18.640 1.00 86.75 78 PRO A C 1
ATOM 663 O O . PRO A 1 78 ? 9.120 -1.497 -19.335 1.00 86.75 78 PRO A O 1
ATOM 666 N N . GLN A 1 79 ? 8.511 0.570 -18.719 1.00 80.38 79 GLN A N 1
ATOM 667 C CA . GLN A 1 79 ? 9.405 1.240 -19.657 1.00 80.38 79 GLN A CA 1
ATOM 668 C C . GLN A 1 79 ? 10.876 1.091 -19.259 1.00 80.38 79 GLN A C 1
ATOM 670 O O . GLN A 1 79 ? 11.743 0.934 -20.122 1.00 80.38 79 GLN A O 1
ATOM 675 N N . HIS A 1 80 ? 11.169 1.093 -17.957 1.00 82.94 80 HIS A N 1
ATOM 676 C CA . HIS A 1 80 ? 12.526 0.884 -17.467 1.00 82.94 80 HIS A CA 1
ATOM 677 C C . HIS A 1 80 ? 13.003 -0.563 -17.676 1.00 82.94 80 HIS A C 1
ATOM 679 O O . HIS A 1 80 ? 14.153 -0.779 -18.061 1.00 82.94 80 HIS A O 1
ATOM 685 N N . PHE A 1 81 ? 12.113 -1.550 -17.525 1.00 85.25 81 PHE A N 1
ATOM 686 C CA . PHE A 1 81 ? 12.424 -2.951 -17.818 1.00 85.25 81 PHE A CA 1
ATOM 687 C C . PHE A 1 81 ? 12.791 -3.173 -19.286 1.00 85.25 81 PHE A C 1
ATOM 689 O O . PHE A 1 81 ? 13.782 -3.848 -19.554 1.00 85.25 81 PHE A O 1
ATOM 696 N N . ALA A 1 82 ? 12.061 -2.568 -20.228 1.00 83.00 82 ALA A N 1
ATOM 697 C CA . ALA A 1 82 ? 12.384 -2.665 -21.653 1.00 83.00 82 ALA A CA 1
ATOM 698 C C . ALA A 1 82 ? 13.785 -2.108 -21.969 1.00 83.00 82 ALA A C 1
ATOM 700 O O . ALA A 1 82 ? 14.547 -2.706 -22.729 1.00 83.00 82 ALA A O 1
ATOM 701 N N . TYR A 1 83 ? 14.154 -0.996 -21.331 1.00 80.62 83 TYR A N 1
ATOM 702 C CA . TYR A 1 83 ? 15.475 -0.390 -21.478 1.00 80.62 83 TYR A CA 1
ATOM 703 C C . TYR A 1 83 ? 16.604 -1.264 -20.914 1.00 80.62 83 TYR A C 1
ATOM 705 O O . TYR A 1 83 ? 17.611 -1.491 -21.589 1.00 80.62 83 TYR A O 1
ATOM 713 N N . VAL A 1 84 ? 16.445 -1.768 -19.685 1.00 85.75 84 VAL A N 1
ATOM 714 C CA . VAL A 1 84 ? 17.457 -2.627 -19.052 1.00 85.75 84 VAL A CA 1
ATOM 715 C C . VAL A 1 84 ? 17.590 -3.943 -19.815 1.00 85.75 84 VAL A C 1
ATOM 717 O O . VAL A 1 84 ? 18.710 -4.390 -20.042 1.00 85.75 84 VAL A O 1
ATOM 720 N N . HIS A 1 85 ? 16.477 -4.514 -20.279 1.00 84.62 85 HIS A N 1
ATOM 721 C CA . HIS A 1 85 ? 16.465 -5.742 -21.070 1.00 84.62 85 HIS A CA 1
ATOM 722 C C . HIS A 1 85 ? 17.260 -5.613 -22.378 1.00 84.62 85 HIS A C 1
ATOM 724 O O . HIS A 1 85 ? 18.045 -6.496 -22.713 1.00 84.62 85 HIS A O 1
ATOM 730 N N . GLY A 1 86 ? 17.117 -4.501 -23.107 1.00 78.94 86 GLY A N 1
ATOM 731 C CA . GLY A 1 86 ? 17.908 -4.264 -24.320 1.00 78.94 86 GLY A CA 1
ATOM 732 C C . GLY A 1 86 ? 19.415 -4.268 -24.043 1.00 78.94 86 GLY A C 1
ATOM 733 O O . GLY A 1 86 ? 20.193 -4.909 -24.750 1.00 78.94 86 GLY A O 1
ATOM 734 N N . ARG A 1 87 ? 19.826 -3.625 -22.945 1.00 80.19 87 ARG A N 1
ATOM 735 C CA . ARG A 1 87 ? 21.235 -3.586 -22.531 1.00 80.19 87 ARG A CA 1
ATOM 736 C C . ARG A 1 87 ? 21.748 -4.935 -22.044 1.00 80.19 87 ARG A C 1
ATOM 738 O O . ARG A 1 87 ? 22.868 -5.304 -22.384 1.00 80.19 87 ARG A O 1
ATOM 745 N N . THR A 1 88 ? 20.965 -5.687 -21.273 1.00 86.56 88 THR A N 1
ATOM 746 C CA . THR A 1 88 ? 21.390 -7.019 -20.816 1.00 86.56 88 THR A CA 1
ATOM 747 C C . THR A 1 88 ? 21.546 -7.985 -21.985 1.00 86.56 88 THR A C 1
ATOM 749 O O . THR A 1 88 ? 22.510 -8.745 -22.000 1.00 86.56 88 THR A O 1
ATOM 752 N N . MET A 1 89 ? 20.671 -7.921 -22.993 1.00 81.25 89 MET A N 1
ATOM 753 C CA . MET A 1 89 ? 20.809 -8.724 -24.213 1.00 81.25 89 MET A CA 1
ATOM 754 C C . MET A 1 89 ? 22.080 -8.375 -24.995 1.00 81.25 89 MET A C 1
ATOM 756 O O . MET A 1 89 ? 22.773 -9.291 -25.433 1.00 81.25 89 MET A O 1
ATOM 760 N N . TYR A 1 90 ? 22.447 -7.092 -25.091 1.00 79.56 90 TYR A N 1
ATOM 761 C CA . TYR A 1 90 ? 23.715 -6.685 -25.709 1.00 79.56 90 TYR A CA 1
ATOM 762 C C . TYR A 1 90 ? 24.925 -7.308 -25.000 1.00 79.56 90 TYR A C 1
ATOM 764 O O . TYR A 1 90 ? 25.778 -7.912 -25.646 1.00 79.56 90 TYR A O 1
ATOM 772 N N . TYR A 1 91 ? 24.978 -7.228 -23.667 1.00 85.38 91 TYR A N 1
ATOM 773 C CA . TYR A 1 91 ? 26.110 -7.772 -22.910 1.00 85.38 91 TYR A CA 1
ATOM 774 C C . TYR A 1 91 ? 26.164 -9.303 -22.899 1.00 85.38 91 TYR A C 1
ATOM 776 O O . TYR A 1 91 ? 27.252 -9.865 -22.815 1.00 85.38 91 TYR A O 1
ATOM 784 N N . LEU A 1 92 ? 25.016 -9.983 -22.964 1.00 87.75 92 LEU A N 1
ATOM 785 C CA . LEU A 1 92 ? 24.961 -11.446 -22.906 1.00 87.75 92 LEU A CA 1
ATOM 786 C C . LEU A 1 92 ? 25.137 -12.114 -24.272 1.00 87.75 92 LEU A C 1
ATOM 788 O O . LEU A 1 92 ? 25.804 -13.141 -24.361 1.00 87.75 92 LEU A O 1
ATOM 792 N N . LEU A 1 93 ? 24.514 -11.570 -25.318 1.00 85.50 93 LEU A N 1
ATOM 793 C CA . LEU A 1 93 ? 24.414 -12.212 -26.633 1.00 85.50 93 LEU A CA 1
ATOM 794 C C . LEU A 1 93 ? 25.242 -11.500 -27.709 1.00 85.50 93 LEU A C 1
ATOM 796 O O . LEU A 1 93 ? 25.348 -12.012 -28.820 1.00 85.50 93 LEU A O 1
ATOM 800 N N . GLY A 1 94 ? 25.795 -10.319 -27.413 1.00 74.19 94 GLY A N 1
ATOM 801 C CA . GLY A 1 94 ? 26.569 -9.522 -28.369 1.00 74.19 94 GLY A CA 1
ATOM 802 C C . GLY A 1 94 ? 25.754 -8.976 -29.546 1.00 74.19 94 GLY A C 1
ATOM 803 O O . GLY A 1 94 ? 26.330 -8.399 -30.461 1.00 74.19 94 GLY A O 1
ATOM 804 N N . ASN A 1 95 ? 24.429 -9.157 -29.539 1.00 65.62 95 ASN A N 1
ATOM 805 C CA . ASN A 1 95 ? 23.523 -8.690 -30.579 1.00 65.62 95 ASN A CA 1
ATOM 806 C C . ASN A 1 95 ? 22.561 -7.650 -29.998 1.00 65.62 95 ASN A C 1
ATOM 808 O O . ASN A 1 95 ? 21.887 -7.901 -28.994 1.00 65.62 95 ASN A O 1
ATOM 812 N N . GLU A 1 96 ? 22.481 -6.487 -30.636 1.00 61.62 96 GLU A N 1
ATOM 813 C CA . GLU A 1 96 ? 21.523 -5.447 -30.278 1.00 61.62 96 GLU A CA 1
ATOM 814 C C . GLU A 1 96 ? 20.139 -5.872 -30.778 1.00 61.62 96 GLU A C 1
ATOM 816 O O . GLU A 1 96 ? 19.782 -5.674 -31.938 1.00 61.62 96 GLU A O 1
ATOM 821 N N . ALA A 1 97 ? 19.323 -6.478 -29.911 1.00 57.28 97 A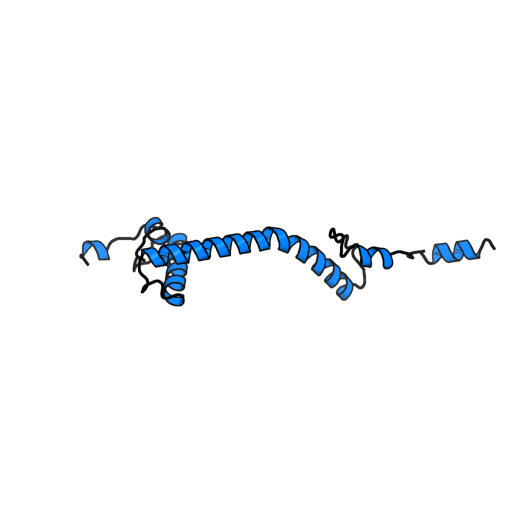LA A N 1
ATOM 822 C CA . ALA A 1 97 ? 17.898 -6.597 -30.195 1.00 57.28 97 ALA A CA 1
ATOM 823 C C . ALA A 1 97 ? 17.354 -5.169 -30.301 1.00 57.28 97 ALA A C 1
ATOM 825 O O . ALA A 1 97 ? 17.283 -4.489 -29.276 1.00 57.28 97 ALA A O 1
ATOM 826 N N . GLY A 1 98 ? 17.067 -4.720 -31.533 1.00 58.12 98 GLY A N 1
ATOM 827 C CA . GLY A 1 98 ? 16.687 -3.355 -31.911 1.00 58.12 98 GLY A CA 1
ATOM 828 C C . GLY A 1 98 ? 15.848 -2.673 -30.842 1.00 58.12 98 GLY A C 1
ATOM 829 O O . GLY A 1 98 ? 14.627 -2.808 -30.787 1.00 58.12 98 GLY A O 1
ATOM 830 N N . SER A 1 99 ? 16.537 -1.980 -29.941 1.00 52.91 99 SER A N 1
ATOM 831 C CA . SER A 1 99 ? 15.934 -1.406 -28.754 1.00 52.91 99 SER A CA 1
ATOM 832 C C . SER A 1 99 ? 15.446 -0.034 -29.159 1.00 52.91 99 SER A C 1
ATOM 834 O O . SER A 1 99 ? 16.147 0.960 -28.982 1.00 52.91 99 SER A O 1
ATOM 836 N N . THR A 1 100 ? 14.256 0.028 -29.757 1.00 55.31 100 THR A N 1
ATOM 837 C CA . THR A 1 100 ? 13.569 1.297 -30.003 1.00 55.31 100 THR A CA 1
ATOM 838 C C . THR A 1 100 ? 13.191 1.894 -28.650 1.00 55.31 100 THR A C 1
ATOM 840 O O . THR A 1 100 ? 12.084 1.719 -28.146 1.00 55.31 100 THR A O 1
ATOM 843 N N . SER A 1 101 ? 14.145 2.572 -28.011 1.00 53.94 101 SER A N 1
ATOM 844 C CA . SER A 1 101 ? 13.865 3.395 -26.846 1.00 53.94 101 SER A CA 1
ATOM 845 C C . SER A 1 101 ? 12.931 4.511 -27.306 1.00 53.94 101 SER A C 1
ATOM 847 O O . SER A 1 101 ? 13.309 5.337 -28.132 1.00 53.94 101 SER A O 1
ATOM 849 N N . THR A 1 102 ? 11.703 4.525 -26.799 1.00 56.59 102 THR A N 1
ATOM 850 C CA . THR A 1 102 ? 10.668 5.505 -27.161 1.00 56.59 102 THR A CA 1
ATOM 851 C C . THR A 1 102 ? 10.894 6.888 -26.534 1.00 56.59 102 THR A C 1
ATOM 853 O O . THR A 1 102 ? 10.074 7.78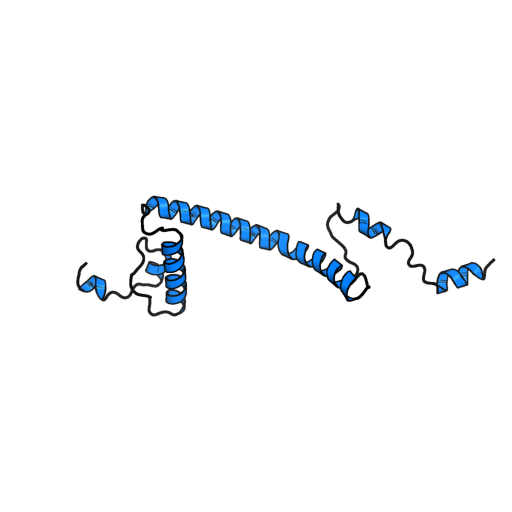4 -26.711 1.00 56.59 102 THR A O 1
ATOM 856 N N . TRP A 1 103 ? 12.000 7.094 -25.806 1.00 53.38 103 TRP A N 1
ATOM 857 C CA . TRP A 1 103 ? 12.344 8.373 -25.188 1.00 53.38 103 TRP A CA 1
ATOM 858 C C . TRP A 1 103 ? 13.209 9.246 -26.121 1.00 53.38 103 TRP A C 1
ATOM 860 O O . TRP A 1 103 ? 14.305 8.830 -26.504 1.00 53.38 103 TRP A O 1
ATOM 870 N N . PRO A 1 104 ? 12.791 10.489 -26.431 1.00 56.62 104 PRO A N 1
ATOM 871 C CA . PRO A 1 104 ? 13.496 11.368 -27.374 1.00 56.62 104 PRO A CA 1
ATOM 872 C C . PRO A 1 104 ? 14.946 11.687 -26.990 1.00 56.62 104 PRO A C 1
ATOM 874 O O . PRO A 1 104 ? 15.794 11.864 -27.859 1.00 56.62 104 PRO A O 1
ATOM 877 N N . TRP A 1 105 ? 15.252 11.749 -25.691 1.00 59.00 105 TRP A N 1
ATOM 878 C CA . TRP A 1 105 ? 16.591 12.101 -25.213 1.00 59.00 105 TRP A CA 1
ATOM 879 C C . TRP A 1 105 ? 17.591 10.935 -25.302 1.00 59.00 105 TRP A C 1
ATOM 881 O O . TRP A 1 105 ? 18.787 11.177 -25.441 1.00 59.00 105 TRP A O 1
ATOM 891 N N . SER A 1 106 ? 17.130 9.675 -25.266 1.00 57.38 106 SER A N 1
ATOM 892 C CA . SER A 1 106 ? 17.988 8.494 -25.462 1.00 57.38 106 SER A CA 1
ATOM 893 C C . SER A 1 106 ? 18.098 8.082 -26.931 1.00 57.38 106 SER A C 1
ATOM 895 O O . SER A 1 106 ? 19.071 7.431 -27.313 1.00 57.38 106 SER A O 1
ATOM 897 N N . ALA A 1 107 ? 17.148 8.512 -27.770 1.00 55.84 107 ALA A N 1
ATOM 898 C CA . ALA A 1 107 ? 17.172 8.271 -29.210 1.00 55.84 107 ALA A CA 1
ATOM 899 C C . ALA A 1 107 ? 18.465 8.788 -29.860 1.00 55.84 107 ALA A C 1
ATOM 901 O O . ALA A 1 107 ? 18.995 8.117 -30.743 1.00 55.84 107 ALA A O 1
ATOM 902 N N . GLY A 1 108 ? 19.020 9.899 -29.353 1.00 53.88 108 GLY A N 1
ATOM 903 C CA . GLY A 1 108 ? 20.230 10.563 -29.852 1.00 53.88 108 GLY A CA 1
ATOM 904 C C . GLY A 1 108 ? 21.507 9.710 -29.902 1.00 53.88 108 GLY A C 1
ATOM 905 O O . GLY A 1 108 ? 22.434 10.080 -30.610 1.00 53.88 108 GLY A O 1
ATOM 906 N N . TRP A 1 109 ? 21.552 8.573 -29.205 1.00 51.88 109 TRP A N 1
ATOM 907 C CA . TRP A 1 109 ? 22.707 7.663 -29.206 1.00 51.88 109 TRP A CA 1
ATOM 908 C C . TRP A 1 109 ? 22.462 6.405 -30.056 1.00 51.88 109 TRP A C 1
ATOM 910 O O . TRP A 1 109 ? 23.411 5.764 -30.490 1.00 51.88 109 TRP A O 1
ATOM 920 N N . SER A 1 110 ? 21.195 6.072 -30.333 1.00 52.66 110 SER A N 1
ATOM 921 C CA . SER A 1 110 ? 20.798 4.863 -31.076 1.00 52.66 110 SER A CA 1
ATOM 922 C C . SER A 1 110 ? 20.863 5.007 -32.603 1.00 52.66 110 SER A C 1
ATOM 924 O O . SER A 1 110 ? 21.061 4.020 -33.302 1.00 52.66 110 SER A O 1
ATOM 926 N N . TRP A 1 111 ? 20.755 6.229 -33.140 1.00 46.31 111 TRP A N 1
ATOM 927 C CA . TRP A 1 111 ? 20.864 6.476 -34.588 1.00 46.31 111 TRP A CA 1
ATOM 928 C C . TRP A 1 111 ? 22.315 6.543 -35.086 1.00 46.31 111 TRP A C 1
ATOM 930 O O . TRP A 1 111 ? 22.556 6.384 -36.278 1.00 46.31 111 TRP A O 1
ATOM 940 N N . ALA A 1 112 ? 23.281 6.745 -34.186 1.00 48.47 112 ALA A N 1
ATOM 941 C CA . ALA A 1 112 ? 24.697 6.826 -34.539 1.00 48.47 112 ALA A CA 1
ATOM 942 C C . ALA A 1 112 ? 25.362 5.444 -34.706 1.00 48.47 112 ALA A C 1
ATOM 944 O O . ALA A 1 112 ? 26.386 5.348 -35.373 1.00 48.47 112 ALA A O 1
ATOM 945 N N . GLY A 1 113 ? 24.787 4.378 -34.131 1.00 50.31 113 GLY A N 1
ATOM 946 C CA . GLY A 1 113 ? 25.348 3.019 -34.189 1.00 50.31 113 GLY A CA 1
ATOM 947 C C . GLY A 1 113 ? 24.893 2.172 -35.382 1.00 50.31 113 GLY A C 1
ATOM 948 O O . GLY A 1 113 ? 25.590 1.239 -35.758 1.00 50.31 113 GLY A O 1
ATOM 949 N N . ASN A 1 114 ? 23.755 2.502 -36.010 1.00 51.81 114 ASN A N 1
ATOM 950 C CA . ASN A 1 114 ? 23.187 1.715 -37.117 1.00 51.81 114 ASN A CA 1
ATOM 951 C C . ASN A 1 114 ? 23.387 2.357 -38.506 1.00 51.81 114 ASN A C 1
ATOM 953 O O . ASN A 1 114 ? 22.788 1.942 -39.496 1.00 51.81 114 ASN A O 1
ATOM 957 N N . ALA A 1 115 ? 24.232 3.382 -38.607 1.00 45.47 115 ALA A N 1
ATOM 958 C CA . ALA A 1 115 ? 24.672 3.920 -39.886 1.00 45.47 115 ALA A CA 1
ATOM 959 C C . ALA A 1 115 ? 25.971 3.221 -40.302 1.00 45.47 115 ALA A C 1
ATOM 961 O O . ALA A 1 115 ? 27.036 3.796 -40.129 1.00 45.47 115 ALA A O 1
ATOM 962 N N . THR A 1 116 ? 25.873 1.963 -40.755 1.00 49.44 116 THR A N 1
ATOM 963 C CA . THR A 1 116 ? 26.815 1.203 -41.628 1.00 49.44 116 THR A CA 1
ATOM 964 C C . THR A 1 116 ? 26.726 -0.310 -41.378 1.00 49.44 116 THR A C 1
ATOM 966 O O . THR A 1 116 ? 27.721 -0.993 -41.173 1.00 49.44 116 THR A O 1
ATOM 969 N N . ALA A 1 117 ? 25.530 -0.893 -41.466 1.00 49.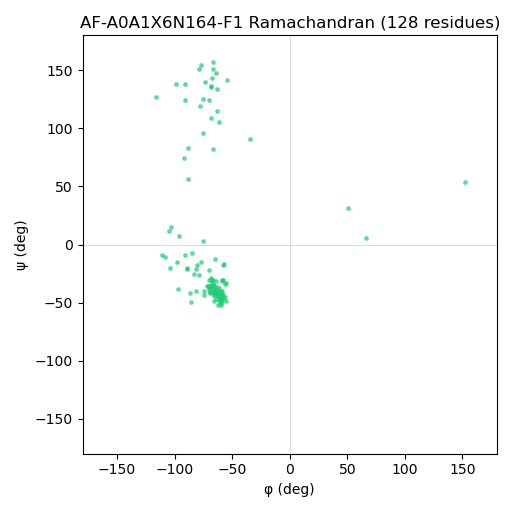34 117 ALA A N 1
ATOM 970 C CA . ALA A 1 117 ? 25.426 -2.306 -41.832 1.00 49.34 117 ALA A CA 1
ATOM 971 C C . ALA A 1 117 ? 25.359 -2.429 -43.365 1.00 49.34 117 ALA A C 1
ATOM 973 O O . ALA A 1 117 ? 24.406 -2.975 -43.918 1.00 49.34 117 ALA A O 1
ATOM 974 N N . THR A 1 118 ? 26.352 -1.890 -44.079 1.00 50.38 118 THR A N 1
ATOM 975 C CA . THR A 1 118 ? 26.626 -2.375 -45.434 1.00 50.38 118 THR A CA 1
ATOM 976 C C . THR A 1 118 ? 27.157 -3.787 -45.260 1.00 50.38 118 THR A C 1
ATOM 978 O O . THR A 1 118 ? 28.244 -3.999 -44.723 1.00 50.38 118 THR A O 1
ATOM 981 N N . SER A 1 119 ? 26.351 -4.781 -45.636 1.00 57.03 119 SER A N 1
ATOM 982 C CA . SER A 1 119 ? 26.827 -6.159 -45.632 1.00 57.03 119 SER A CA 1
ATOM 983 C C . SER A 1 119 ? 28.116 -6.230 -46.471 1.00 57.03 119 SER A C 1
ATOM 985 O O . SER A 1 119 ? 28.205 -5.552 -47.499 1.00 57.03 119 SER A O 1
ATOM 987 N N . PRO A 1 120 ? 29.132 -7.017 -46.081 1.00 56.75 120 PRO A N 1
ATOM 988 C CA . PRO A 1 120 ? 30.385 -7.102 -46.834 1.00 56.75 120 PRO A CA 1
ATOM 989 C C . PRO A 1 120 ? 30.187 -7.542 -48.297 1.00 56.75 120 PRO A C 1
ATOM 991 O O . PRO A 1 120 ? 31.055 -7.295 -49.127 1.00 56.75 120 PRO A O 1
ATOM 994 N N . ALA A 1 121 ? 29.036 -8.134 -48.637 1.00 57.53 121 ALA A N 1
ATOM 995 C CA . ALA A 1 121 ? 28.659 -8.455 -50.010 1.00 57.53 121 ALA A CA 1
ATOM 996 C C . ALA A 1 121 ? 28.386 -7.206 -50.875 1.00 57.53 121 ALA A C 1
ATOM 998 O O . ALA A 1 121 ? 28.765 -7.186 -52.044 1.00 57.53 121 ALA A O 1
ATOM 999 N N . GLU A 1 122 ? 27.807 -6.148 -50.300 1.00 61.16 122 GLU A N 1
ATOM 1000 C CA . GLU A 1 122 ? 27.512 -4.886 -51.002 1.00 61.16 122 GLU A CA 1
ATOM 1001 C C . GLU A 1 122 ? 28.799 -4.117 -51.350 1.00 61.16 122 GLU A C 1
ATOM 1003 O O . GLU A 1 122 ? 28.926 -3.565 -52.440 1.00 61.16 122 GLU A O 1
ATOM 1008 N N . LEU A 1 123 ? 29.804 -4.152 -50.463 1.00 62.91 123 LEU A N 1
ATOM 1009 C CA . LEU A 1 123 ? 31.120 -3.538 -50.700 1.00 62.91 123 LEU A CA 1
ATOM 1010 C C . LEU A 1 123 ? 31.924 -4.248 -51.800 1.00 62.91 123 LEU A C 1
ATOM 1012 O O . LEU A 1 123 ? 32.667 -3.609 -52.545 1.00 62.91 123 LEU A O 1
ATOM 1016 N N . VAL A 1 124 ? 31.787 -5.572 -51.908 1.00 64.69 124 VAL A N 1
ATOM 1017 C CA . VAL A 1 124 ? 32.466 -6.359 -52.949 1.00 64.69 124 VAL A CA 1
ATOM 1018 C C . VAL A 1 124 ? 31.841 -6.113 -54.321 1.00 64.69 124 VAL A C 1
ATOM 1020 O O . VAL A 1 124 ? 32.567 -6.059 -55.312 1.00 64.69 124 VAL A O 1
ATOM 1023 N N . LEU A 1 125 ? 30.522 -5.921 -54.393 1.00 64.88 125 LEU A N 1
ATOM 1024 C CA . LEU A 1 125 ? 29.845 -5.573 -55.643 1.00 64.88 125 LEU A CA 1
ATOM 1025 C C . LEU A 1 125 ? 30.191 -4.150 -56.098 1.00 64.88 125 LEU A C 1
ATOM 1027 O O . LEU A 1 125 ? 30.515 -3.970 -57.269 1.00 64.88 125 LEU A O 1
ATOM 1031 N N . SER A 1 126 ? 30.251 -3.169 -55.188 1.00 64.00 126 SER A N 1
ATOM 1032 C CA . SER A 1 126 ? 30.627 -1.792 -55.550 1.00 64.00 126 SER A CA 1
ATOM 1033 C C . SER A 1 126 ? 32.081 -1.654 -56.016 1.00 64.00 126 SER A C 1
ATOM 1035 O O . SER A 1 126 ? 32.388 -0.796 -56.835 1.00 64.00 126 SER A O 1
ATOM 1037 N N . LEU A 1 127 ? 32.991 -2.491 -55.503 1.00 68.06 127 LEU A N 1
ATOM 1038 C CA . LEU A 1 127 ? 34.396 -2.518 -55.932 1.00 68.06 127 LEU A CA 1
ATOM 1039 C C . LEU A 1 127 ? 34.615 -3.229 -57.274 1.00 68.06 127 LEU A C 1
ATOM 1041 O O . LEU A 1 127 ? 35.689 -3.101 -57.852 1.00 68.06 127 LEU A O 1
ATOM 1045 N N . ARG A 1 128 ? 33.631 -3.994 -57.757 1.00 65.81 128 ARG A N 1
ATOM 1046 C CA . ARG A 1 128 ? 33.720 -4.738 -59.021 1.00 65.81 128 ARG A CA 1
ATOM 1047 C C . ARG A 1 128 ? 33.218 -3.935 -60.228 1.00 65.81 128 ARG A C 1
ATOM 1049 O O . ARG A 1 128 ? 33.388 -4.393 -61.354 1.00 65.81 128 ARG A O 1
A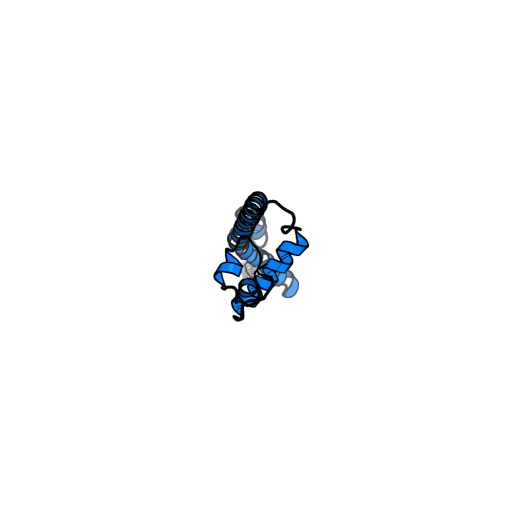TOM 1056 N N . GLU A 1 129 ? 32.603 -2.776 -59.996 1.00 70.75 129 GLU A N 1
ATOM 1057 C CA . GLU A 1 129 ? 32.071 -1.881 -61.037 1.00 70.75 129 GLU A CA 1
ATOM 1058 C C . GLU A 1 129 ? 32.957 -0.647 -61.318 1.00 70.75 129 GLU A C 1
ATOM 1060 O O . GLU A 1 129 ? 32.511 0.290 -61.979 1.00 70.75 129 GLU A O 1
ATOM 1065 N N . VAL A 1 130 ? 34.217 -0.654 -60.861 1.00 57.28 130 VAL A N 1
ATOM 1066 C CA . VAL A 1 130 ? 35.257 0.345 -61.193 1.00 57.28 130 VAL A CA 1
ATOM 1067 C C . VAL A 1 130 ? 36.400 -0.335 -61.933 1.00 57.28 130 VAL A C 1
ATOM 1069 O O . VAL A 1 130 ? 36.871 0.245 -62.936 1.00 57.28 130 VAL A O 1
#

Secondary structure (DSSP, 8-state):
--HHHHTPPPPHHHHHH-SSPPSSPPSSHHHHHHHHHHHHHHHHTTTTTS-HHHHHHHHHHHHHHHHHHHHHHHHHHHHHHHHHHHHHHHHHHSS--------HHHHHHHTTTSTT---HHHHHHHHT--

Solvent-accessible surface area (backbone atoms only — not comparable to full-atom values): 7936 Å² total; per-residue (Å²): 135,57,78,71,62,77,70,54,80,53,51,60,60,41,62,72,71,38,93,62,81,68,92,61,73,31,92,49,70,69,36,34,52,52,39,53,54,48,51,49,52,35,63,77,69,48,48,80,78,48,55,76,68,58,43,52,52,54,52,51,54,50,49,53,53,49,51,53,50,49,50,48,46,69,70,48,44,64,60,49,50,55,55,52,50,32,52,51,40,30,75,74,70,75,45,76,60,83,66,80,62,91,47,79,84,63,38,75,63,60,66,71,73,68,76,71,79,70,52,73,67,59,58,54,54,62,65,71,77,115

InterPro domains:
  IPR024512 Small subunit of serine palmitoyltransferase-like [PF11779] (32-82)

pLDDT: mean 78.1, std 14.55, range [45.47, 96.44]

Organism: NCBI:txid670580

Mean predicted aligned error: 13.78 Å

Foldseek 3Di:
DDPVLVPDADDLCCLVPNLDQDPDQHPDPVSNVSSVVVVVVCVVVVVVPDDSVVSVVVVVVVVVVVVVVVVCCVPPVVLVCLVVVQVVCCVPVVDRPQSPNVDPVVVVVSVVVPPDPPPVVNVVVVVVVD